Protein AF-A0A972XYU0-F1 (afdb_monomer_lite)

Structure (mmCIF, N/CA/C/O backbone):
data_AF-A0A972XYU0-F1
#
_entry.id   AF-A0A972XYU0-F1
#
loop_
_atom_site.group_PDB
_atom_site.id
_atom_site.type_symbol
_atom_site.label_atom_id
_atom_site.label_alt_id
_atom_site.label_comp_id
_atom_site.label_asym_id
_atom_site.label_entity_id
_atom_site.label_seq_id
_atom_site.pdbx_PDB_ins_code
_atom_site.Cartn_x
_atom_site.Cartn_y
_atom_site.Cartn_z
_atom_site.occupancy
_atom_site.B_iso_or_equiv
_atom_site.auth_seq_id
_atom_site.auth_comp_id
_atom_site.auth_asym_id
_atom_site.auth_atom_id
_atom_site.pdbx_PDB_model_num
ATOM 1 N N . MET A 1 1 ? -10.781 -5.058 25.531 1.00 36.31 1 MET A N 1
ATOM 2 C CA . MET A 1 1 ? -10.559 -3.757 24.867 1.00 36.31 1 MET A CA 1
ATOM 3 C C . MET A 1 1 ? -10.010 -4.076 23.497 1.00 36.31 1 MET A C 1
ATOM 5 O O . MET A 1 1 ? -8.886 -4.550 23.412 1.00 36.31 1 MET A O 1
ATOM 9 N N . TYR A 1 2 ? -10.850 -3.989 22.468 1.00 48.41 2 TYR A N 1
ATOM 10 C CA . TYR A 1 2 ? -10.415 -4.226 21.094 1.00 48.41 2 TYR A CA 1
ATOM 11 C C . TYR A 1 2 ? -9.684 -2.976 20.602 1.00 48.41 2 TYR A C 1
ATOM 13 O O . TYR A 1 2 ? -10.010 -1.867 21.013 1.00 48.41 2 TYR A O 1
ATOM 21 N N . ASN A 1 3 ? -8.625 -3.179 19.826 1.00 52.28 3 ASN A N 1
ATOM 22 C CA . ASN A 1 3 ? -7.717 -2.127 19.389 1.00 52.28 3 ASN A CA 1
ATOM 23 C C . ASN A 1 3 ? -8.455 -1.207 18.391 1.00 52.28 3 ASN A C 1
ATOM 25 O O . ASN A 1 3 ? -8.625 -1.589 17.237 1.00 52.28 3 ASN A O 1
ATOM 29 N N . ASP A 1 4 ? -8.898 -0.030 18.852 1.00 70.75 4 ASP A N 1
ATOM 30 C CA . ASP A 1 4 ? -9.601 1.034 18.095 1.00 70.75 4 ASP A CA 1
ATOM 31 C C . ASP A 1 4 ? -8.709 1.759 17.064 1.00 70.75 4 ASP A C 1
ATOM 33 O O . ASP A 1 4 ? -9.102 2.758 16.459 1.00 70.75 4 ASP A O 1
ATOM 37 N N . LYS A 1 5 ? -7.477 1.288 16.868 1.00 88.81 5 LYS A N 1
ATOM 38 C CA . LYS A 1 5 ? -6.527 1.909 15.952 1.00 88.81 5 LYS A CA 1
ATOM 39 C C . LYS A 1 5 ? -6.959 1.694 14.516 1.00 88.81 5 LYS A C 1
ATOM 41 O O . LYS A 1 5 ? -7.115 0.553 14.077 1.00 88.81 5 LYS A O 1
ATOM 46 N N . LYS A 1 6 ? -7.078 2.793 13.772 1.00 95.62 6 LYS A N 1
ATOM 47 C CA . LYS A 1 6 ? -7.334 2.734 12.335 1.00 95.62 6 LYS A CA 1
ATOM 48 C C . LYS A 1 6 ? -6.150 2.118 11.605 1.00 95.62 6 LYS A C 1
ATOM 50 O O . LYS A 1 6 ? -4.995 2.448 11.893 1.00 95.62 6 LYS A O 1
ATOM 55 N N . LYS A 1 7 ? -6.440 1.259 10.635 1.00 96.88 7 LYS A N 1
ATOM 56 C CA . LYS A 1 7 ? -5.433 0.450 9.937 1.00 96.88 7 LYS A CA 1
ATOM 57 C C . LYS A 1 7 ? -5.461 0.715 8.446 1.00 96.88 7 LYS A C 1
ATOM 59 O O . LYS A 1 7 ? -6.531 0.810 7.844 1.00 96.88 7 LYS A O 1
ATOM 64 N N . ALA A 1 8 ? -4.290 0.745 7.830 1.00 98.12 8 ALA A N 1
ATOM 65 C CA . ALA A 1 8 ? -4.157 0.740 6.383 1.00 98.12 8 ALA A CA 1
ATOM 66 C C . ALA A 1 8 ? -3.404 -0.498 5.909 1.00 98.12 8 ALA A C 1
ATOM 68 O O . ALA A 1 8 ? -2.493 -0.967 6.585 1.00 98.12 8 ALA A O 1
ATOM 69 N N . ILE A 1 9 ? -3.757 -0.996 4.727 1.00 98.12 9 ILE A N 1
ATOM 70 C CA . ILE A 1 9 ? -3.010 -2.047 4.036 1.00 98.12 9 ILE A CA 1
ATOM 71 C C . ILE A 1 9 ? -2.520 -1.561 2.673 1.00 98.12 9 ILE A C 1
ATOM 73 O O . ILE A 1 9 ? -3.268 -0.979 1.887 1.00 98.12 9 ILE A O 1
ATOM 77 N N . ILE A 1 10 ? -1.254 -1.818 2.379 1.00 98.44 10 ILE A N 1
ATOM 78 C CA . ILE A 1 10 ? -0.597 -1.486 1.121 1.00 98.44 10 ILE A CA 1
ATOM 79 C C . ILE A 1 10 ? -0.272 -2.793 0.400 1.00 98.44 10 ILE A C 1
ATOM 81 O O . ILE A 1 10 ? 0.440 -3.648 0.926 1.00 98.44 10 ILE A O 1
ATOM 85 N N . LEU A 1 11 ? -0.806 -2.956 -0.811 1.00 97.56 11 LEU A N 1
ATOM 86 C CA . LEU A 1 11 ? -0.550 -4.111 -1.669 1.00 97.56 11 LEU A CA 1
ATOM 87 C C . LEU A 1 11 ? 0.534 -3.747 -2.682 1.00 97.56 11 LEU A C 1
ATOM 89 O O . LEU A 1 11 ? 0.277 -2.952 -3.600 1.00 97.56 11 LEU A O 1
ATOM 93 N N . THR A 1 12 ? 1.727 -4.323 -2.520 1.00 96.44 12 THR A N 1
ATOM 94 C CA . THR A 1 12 ? 2.867 -4.012 -3.394 1.00 96.44 12 THR A CA 1
ATOM 95 C C . THR A 1 12 ? 2.728 -4.681 -4.758 1.00 96.44 12 THR A C 1
ATOM 97 O O . THR A 1 12 ? 1.885 -5.559 -4.966 1.00 96.44 12 THR A O 1
ATOM 100 N N . GLN A 1 13 ? 3.527 -4.225 -5.717 1.00 95.06 13 GLN A N 1
ATOM 101 C CA . GLN A 1 13 ? 3.607 -4.727 -7.080 1.00 95.06 13 GLN A CA 1
ATOM 102 C C . GLN A 1 13 ? 5.081 -4.890 -7.468 1.00 95.06 13 GLN A C 1
ATOM 104 O O . GLN A 1 13 ? 5.842 -3.939 -7.288 1.00 95.06 13 GLN A O 1
ATOM 109 N N . PRO A 1 14 ? 5.454 -6.028 -8.081 1.00 95.06 14 PRO A N 1
ATOM 110 C CA . PRO A 1 14 ? 6.840 -6.398 -8.363 1.00 95.06 14 PRO A CA 1
ATOM 111 C C . PRO A 1 14 ? 7.353 -5.708 -9.640 1.00 95.06 14 PRO A C 1
ATOM 113 O O . PRO A 1 14 ? 7.767 -6.364 -10.594 1.00 95.06 14 PRO A O 1
ATOM 116 N N . LEU A 1 15 ? 7.231 -4.381 -9.725 1.00 95.06 15 LEU A N 1
ATOM 117 C CA . LEU A 1 15 ? 7.367 -3.657 -10.995 1.00 95.06 15 LEU A CA 1
ATOM 118 C C . LEU A 1 15 ? 8.776 -3.778 -11.586 1.00 95.06 15 LEU A C 1
ATOM 120 O O . LEU A 1 15 ? 8.901 -4.083 -12.772 1.00 95.06 15 LEU A O 1
ATOM 124 N N . ILE A 1 16 ? 9.805 -3.666 -10.743 1.00 92.44 16 ILE A N 1
ATOM 125 C CA . ILE A 1 16 ? 11.216 -3.819 -11.129 1.00 92.44 16 ILE A CA 1
ATOM 126 C C . ILE A 1 16 ? 11.449 -5.200 -11.757 1.00 92.44 16 ILE A C 1
ATOM 128 O O . ILE A 1 16 ? 11.883 -5.308 -12.902 1.00 92.44 16 ILE A O 1
ATOM 132 N N . SER A 1 17 ? 11.066 -6.269 -11.054 1.00 91.19 17 SER A N 1
ATOM 133 C CA . SER A 1 17 ? 11.285 -7.648 -11.510 1.00 91.19 17 SER A CA 1
ATOM 134 C C . SER A 1 17 ? 10.399 -8.049 -12.696 1.00 91.19 17 SER A C 1
ATOM 136 O O . SER A 1 17 ? 10.688 -9.013 -13.404 1.00 91.19 17 SER A O 1
ATOM 138 N N . THR A 1 18 ? 9.336 -7.284 -12.970 1.00 90.56 18 THR A N 1
ATOM 139 C CA . THR A 1 18 ? 8.515 -7.416 -14.187 1.00 90.56 18 THR A CA 1
ATOM 140 C C . THR A 1 18 ? 9.008 -6.597 -15.382 1.00 90.56 18 THR A C 1
ATOM 142 O O . THR A 1 18 ? 8.362 -6.635 -16.429 1.00 90.56 18 THR A O 1
ATOM 145 N N . GLY A 1 19 ? 10.147 -5.907 -15.266 1.00 90.56 19 GLY A N 1
ATOM 146 C CA . GLY A 1 19 ? 10.807 -5.219 -16.378 1.00 90.56 19 GLY A CA 1
ATOM 147 C C . GLY A 1 19 ? 10.352 -3.778 -16.612 1.00 90.56 19 GLY A C 1
ATOM 148 O O . GLY A 1 19 ? 10.619 -3.236 -17.683 1.00 90.56 19 GLY A O 1
ATOM 149 N N . PHE A 1 20 ? 9.667 -3.153 -15.649 1.00 92.88 20 PHE A N 1
ATOM 150 C CA . PHE A 1 20 ? 9.467 -1.704 -15.688 1.00 92.88 20 PHE A CA 1
ATOM 151 C C . PHE A 1 20 ? 10.794 -0.997 -15.403 1.00 92.88 20 PHE A C 1
ATOM 153 O O . PHE A 1 20 ? 11.518 -1.389 -14.489 1.00 92.88 20 PHE A O 1
ATOM 160 N N . ASP A 1 21 ? 11.082 0.063 -16.160 1.00 91.69 21 ASP A N 1
ATOM 161 C CA . ASP A 1 21 ? 12.248 0.927 -15.949 1.00 91.69 21 ASP A CA 1
ATOM 162 C C . ASP A 1 21 ? 11.998 1.869 -14.761 1.00 91.69 21 ASP A C 1
ATOM 164 O O . ASP A 1 21 ? 11.707 3.052 -14.908 1.00 91.69 21 ASP A O 1
ATOM 168 N N . VAL A 1 22 ? 11.996 1.295 -13.558 1.00 94.19 22 VAL A N 1
ATOM 169 C CA . VAL A 1 22 ? 11.724 1.993 -12.301 1.00 94.19 22 VAL A CA 1
ATOM 170 C C . VAL A 1 22 ? 12.757 1.586 -11.257 1.00 94.19 22 VAL A C 1
ATOM 172 O O . VAL A 1 22 ? 13.128 0.419 -11.163 1.00 94.19 22 VAL A O 1
ATOM 175 N N . SER A 1 23 ? 13.231 2.547 -10.463 1.00 95.25 23 SER A N 1
ATOM 176 C CA . SER A 1 23 ? 14.208 2.281 -9.405 1.00 95.25 23 SER A CA 1
ATOM 177 C C . SER A 1 23 ? 13.550 1.868 -8.086 1.00 95.25 23 SER A C 1
ATOM 179 O O . SER A 1 23 ? 12.368 2.138 -7.841 1.00 95.25 23 SER A O 1
ATOM 181 N N . GLU A 1 24 ? 14.335 1.260 -7.197 1.00 96.38 24 GLU A N 1
ATOM 182 C CA . GLU A 1 24 ? 13.900 0.958 -5.832 1.00 96.38 24 GLU A CA 1
ATOM 183 C C . GLU A 1 24 ? 13.489 2.229 -5.079 1.00 96.38 24 GLU A C 1
ATOM 185 O O . GLU A 1 24 ? 12.406 2.261 -4.491 1.00 96.38 24 GLU A O 1
ATOM 190 N N . GLU A 1 25 ? 14.270 3.313 -5.166 1.00 96.81 25 GLU A N 1
ATOM 191 C CA . GLU A 1 25 ? 13.944 4.574 -4.485 1.00 96.81 25 GLU A CA 1
ATOM 192 C C . GLU A 1 25 ? 12.616 5.145 -4.981 1.00 96.81 25 GLU A C 1
ATOM 194 O O . GLU A 1 25 ? 11.826 5.690 -4.204 1.00 96.81 25 GLU A O 1
ATOM 199 N N . ARG A 1 26 ? 12.328 4.993 -6.279 1.00 96.12 26 ARG A N 1
ATOM 200 C CA . ARG A 1 26 ? 11.051 5.412 -6.850 1.00 96.12 26 ARG A CA 1
ATOM 201 C C . ARG A 1 26 ? 9.897 4.576 -6.304 1.00 96.12 26 ARG A C 1
ATOM 203 O O . ARG A 1 26 ? 8.859 5.152 -5.973 1.00 96.12 26 ARG A O 1
ATOM 210 N N . MET A 1 27 ? 10.065 3.262 -6.177 1.00 96.75 27 MET A N 1
ATOM 211 C CA . MET A 1 27 ? 9.046 2.389 -5.587 1.00 96.75 27 MET A CA 1
ATOM 212 C C . MET A 1 27 ? 8.798 2.720 -4.113 1.00 96.75 27 MET A C 1
ATOM 214 O O . MET A 1 27 ? 7.646 2.894 -3.712 1.00 96.75 27 MET A O 1
ATOM 218 N N . VAL A 1 28 ? 9.861 2.897 -3.325 1.00 98.00 28 VAL A N 1
ATOM 219 C CA . VAL A 1 28 ? 9.787 3.332 -1.921 1.00 98.00 28 VAL A CA 1
ATOM 220 C C . VAL A 1 28 ? 9.044 4.665 -1.813 1.00 98.00 28 VAL A C 1
ATOM 222 O O . VAL A 1 28 ? 8.101 4.778 -1.035 1.00 98.00 28 VAL A O 1
ATOM 225 N N . ALA A 1 29 ? 9.369 5.649 -2.654 1.00 98.00 29 ALA A N 1
ATOM 226 C CA . ALA A 1 29 ? 8.689 6.943 -2.656 1.00 98.00 29 ALA A CA 1
ATOM 227 C C . ALA A 1 29 ? 7.192 6.847 -3.009 1.00 98.00 29 ALA A C 1
ATOM 229 O O . ALA A 1 29 ? 6.389 7.639 -2.514 1.00 98.00 29 ALA A O 1
ATOM 230 N N . ILE A 1 30 ? 6.790 5.904 -3.867 1.00 97.38 30 ILE A N 1
ATOM 231 C CA . ILE A 1 30 ? 5.372 5.669 -4.178 1.00 97.38 30 ILE A CA 1
ATOM 232 C C . ILE A 1 30 ? 4.643 5.119 -2.952 1.00 97.38 30 ILE A C 1
ATOM 234 O O . ILE A 1 30 ? 3.586 5.642 -2.598 1.00 97.38 30 ILE A O 1
ATOM 238 N N . TYR A 1 31 ? 5.196 4.103 -2.289 1.00 98.31 31 TYR A N 1
ATOM 239 C CA . TYR A 1 31 ? 4.555 3.523 -1.108 1.00 98.31 31 TYR A CA 1
ATOM 240 C C . TYR A 1 31 ? 4.585 4.466 0.095 1.00 98.31 31 TYR A C 1
ATOM 242 O O . TYR A 1 31 ? 3.590 4.530 0.813 1.00 98.31 31 TYR A O 1
ATOM 250 N N . GLN A 1 32 ? 5.627 5.288 0.250 1.00 98.56 32 GLN A N 1
ATOM 251 C CA . GLN A 1 32 ? 5.660 6.353 1.255 1.00 98.56 32 GLN A CA 1
ATOM 252 C C . GLN A 1 32 ? 4.469 7.308 1.099 1.00 98.56 32 GLN A C 1
ATOM 254 O O . GLN A 1 32 ? 3.810 7.623 2.082 1.00 98.56 32 GLN A O 1
ATOM 259 N N . LYS A 1 33 ? 4.094 7.685 -0.132 1.00 98.44 33 LYS A N 1
ATOM 260 C CA . LYS A 1 33 ? 2.904 8.528 -0.359 1.00 98.44 33 LYS A CA 1
ATOM 261 C C . LYS A 1 33 ? 1.602 7.868 0.093 1.00 98.44 33 LYS A C 1
ATOM 263 O O . LYS A 1 33 ? 0.695 8.567 0.534 1.00 98.44 33 LYS A O 1
ATOM 268 N N . PHE A 1 34 ? 1.481 6.545 -0.027 1.00 98.56 34 PHE A N 1
ATOM 269 C CA . PHE A 1 34 ? 0.323 5.830 0.515 1.00 98.56 34 PHE A CA 1
ATOM 270 C C . PHE A 1 34 ? 0.334 5.804 2.042 1.00 98.56 34 PHE A C 1
ATOM 272 O O . PHE A 1 34 ? -0.725 5.967 2.642 1.00 98.56 34 PHE A O 1
ATOM 279 N N . ILE A 1 35 ? 1.507 5.640 2.662 1.00 98.62 35 ILE A N 1
ATOM 280 C CA . ILE A 1 35 ? 1.667 5.738 4.118 1.00 98.62 35 ILE A CA 1
ATOM 281 C C . ILE A 1 35 ? 1.242 7.124 4.604 1.00 98.62 35 ILE A C 1
ATOM 283 O O . ILE A 1 35 ? 0.453 7.221 5.541 1.00 98.62 35 ILE A O 1
ATOM 287 N N . ASP A 1 36 ? 1.737 8.183 3.968 1.00 98.50 36 ASP A N 1
ATOM 288 C CA . ASP A 1 36 ? 1.446 9.563 4.360 1.00 98.50 36 ASP A CA 1
ATOM 289 C C . ASP A 1 36 ? -0.055 9.850 4.247 1.00 98.50 36 ASP A C 1
ATOM 291 O O . ASP A 1 36 ? -0.674 10.292 5.212 1.00 98.50 36 ASP A O 1
ATOM 295 N N . GLU A 1 37 ? -0.681 9.479 3.125 1.00 98.44 37 GLU A N 1
ATOM 296 C CA . GLU A 1 37 ? -2.129 9.624 2.945 1.00 98.44 37 GLU A CA 1
ATOM 297 C C . GLU A 1 37 ? -2.933 8.800 3.966 1.00 98.44 37 GLU A C 1
ATOM 299 O O . GLU A 1 37 ? -3.982 9.238 4.443 1.00 98.44 37 G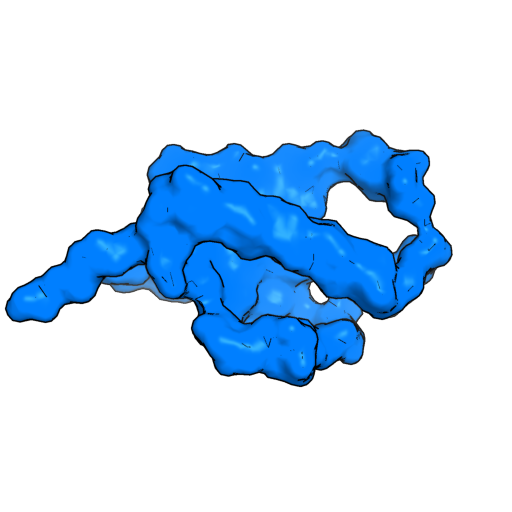LU A O 1
ATOM 304 N N . ALA A 1 38 ? -2.474 7.595 4.311 1.00 98.12 38 ALA A N 1
ATOM 305 C CA . ALA A 1 38 ? -3.114 6.773 5.333 1.00 98.12 38 ALA A CA 1
ATOM 306 C C . ALA A 1 38 ? -3.054 7.451 6.709 1.00 98.12 38 ALA A C 1
ATOM 3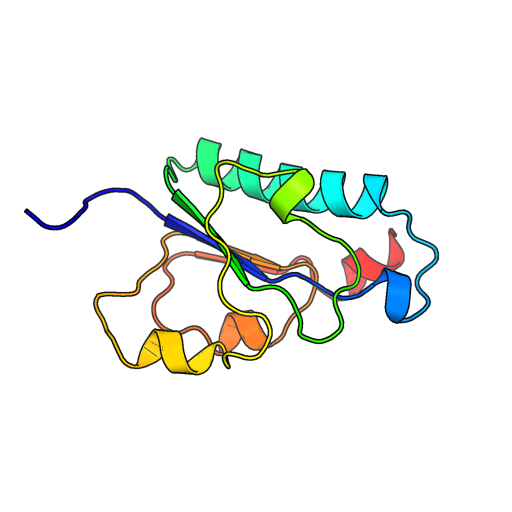08 O O . ALA A 1 38 ? -4.069 7.509 7.412 1.00 98.12 38 ALA A O 1
ATOM 309 N N . LYS A 1 39 ? -1.888 8.000 7.069 1.00 97.44 39 LYS A N 1
ATOM 310 C CA . LYS A 1 39 ? -1.661 8.733 8.321 1.00 97.44 39 LYS A CA 1
ATOM 311 C C . LYS A 1 39 ? -2.485 10.017 8.386 1.00 97.44 39 LYS A C 1
ATOM 313 O O . LYS A 1 39 ? -3.106 10.277 9.412 1.00 97.44 39 LYS A O 1
ATOM 318 N N . GLU A 1 40 ? -2.587 10.768 7.291 1.00 97.75 40 GLU A N 1
ATOM 319 C CA . GLU A 1 40 ? -3.464 11.947 7.186 1.00 97.75 40 GLU A CA 1
ATOM 320 C C . GLU A 1 40 ? -4.941 11.598 7.429 1.00 97.75 40 GLU A C 1
ATOM 322 O O . GLU A 1 40 ? -5.686 12.381 8.016 1.00 97.75 40 GLU A O 1
ATOM 327 N N . LYS A 1 41 ? -5.369 10.391 7.040 1.00 96.25 41 LYS A N 1
ATOM 328 C CA . LYS A 1 41 ? -6.718 9.858 7.316 1.00 96.25 41 LYS A CA 1
ATOM 329 C C . LYS A 1 41 ? -6.866 9.242 8.716 1.00 96.25 41 LYS A C 1
ATOM 331 O O . LYS A 1 41 ? -7.933 8.714 9.058 1.00 96.25 41 LYS A O 1
ATOM 336 N N . GLY A 1 42 ? -5.821 9.335 9.533 1.00 96.94 42 GLY A N 1
ATOM 337 C CA . GLY A 1 42 ? -5.779 8.891 10.920 1.00 96.94 42 GLY A CA 1
ATOM 338 C C . GLY A 1 42 ? -5.445 7.414 11.106 1.00 96.94 42 GLY A C 1
ATOM 339 O O . GLY A 1 42 ? -5.738 6.893 12.174 1.00 96.94 42 GLY A O 1
ATOM 340 N N . CYS A 1 43 ? -4.891 6.724 10.101 1.00 97.12 43 CYS A N 1
ATOM 341 C CA . CYS A 1 43 ? -4.407 5.353 10.283 1.00 97.12 43 CYS A CA 1
ATOM 342 C C . CYS A 1 43 ? -3.126 5.352 11.121 1.00 97.12 43 CYS A C 1
ATOM 344 O O . CYS A 1 43 ? -2.151 6.018 10.772 1.00 97.12 43 CYS A O 1
ATOM 346 N N . GLU A 1 44 ? -3.127 4.579 12.202 1.00 96.44 44 GLU A N 1
ATOM 347 C CA . GLU A 1 44 ? -1.987 4.426 13.111 1.00 96.44 44 GLU A CA 1
ATOM 348 C C . GLU A 1 44 ? -1.154 3.187 12.785 1.00 96.44 44 GLU A C 1
ATOM 350 O O . GLU A 1 44 ? 0.051 3.174 13.020 1.00 96.44 44 GLU A O 1
ATOM 355 N N . GLU A 1 45 ? -1.784 2.146 12.237 1.00 97.31 45 GLU A N 1
ATOM 356 C CA . GLU A 1 45 ? -1.109 0.903 11.874 1.00 97.31 45 GLU A CA 1
ATOM 357 C C . GLU A 1 45 ? -1.068 0.744 10.355 1.00 97.31 45 GLU A C 1
ATOM 359 O O . GLU A 1 45 ? -2.101 0.768 9.679 1.00 97.31 45 GLU A O 1
ATOM 364 N N . ILE A 1 46 ? 0.134 0.550 9.819 1.00 98.38 46 ILE A N 1
ATOM 365 C CA . ILE A 1 46 ? 0.364 0.324 8.394 1.00 98.38 46 ILE A CA 1
ATOM 366 C C . ILE A 1 46 ? 0.774 -1.127 8.196 1.00 98.38 46 ILE A C 1
ATOM 368 O O . ILE A 1 46 ? 1.740 -1.589 8.796 1.00 98.38 46 ILE A O 1
ATOM 372 N N . TYR A 1 47 ? 0.053 -1.829 7.333 1.00 98.06 47 TYR A N 1
ATOM 373 C CA . TYR A 1 47 ? 0.336 -3.202 6.952 1.00 98.06 47 TYR A CA 1
ATOM 374 C C . TYR A 1 47 ? 0.793 -3.246 5.499 1.00 98.06 47 TYR A C 1
ATOM 376 O O . TYR A 1 47 ? 0.161 -2.671 4.616 1.00 98.06 47 TYR A O 1
ATOM 384 N N . PHE A 1 48 ? 1.849 -3.991 5.225 1.00 98.25 48 PHE A N 1
ATOM 385 C CA . PHE A 1 48 ? 2.280 -4.329 3.881 1.00 98.25 48 PHE A CA 1
ATOM 386 C C . PHE A 1 48 ? 1.879 -5.760 3.571 1.00 98.25 48 PHE A C 1
ATOM 388 O O . PHE A 1 48 ? 2.223 -6.693 4.296 1.00 98.25 48 PHE A O 1
ATOM 395 N N . LYS A 1 49 ? 1.172 -5.945 2.459 1.00 97.00 49 LYS A N 1
ATOM 396 C CA . LYS A 1 49 ? 1.039 -7.246 1.815 1.00 97.00 49 LYS A CA 1
ATOM 397 C C . LYS A 1 49 ? 1.865 -7.223 0.548 1.00 97.00 49 LYS A C 1
ATOM 399 O O . LYS A 1 49 ? 1.421 -6.776 -0.511 1.00 97.00 49 LYS A O 1
ATOM 404 N N . GLU A 1 50 ? 3.075 -7.732 0.680 1.00 95.38 50 GLU A N 1
ATOM 405 C CA . GLU A 1 50 ? 3.999 -7.808 -0.433 1.00 95.38 50 GLU A CA 1
ATOM 406 C C . GLU A 1 50 ? 3.543 -8.851 -1.456 1.00 95.38 50 GLU A C 1
ATOM 408 O O . GLU A 1 50 ? 2.973 -9.904 -1.115 1.00 95.38 50 GLU A O 1
ATOM 413 N N . HIS A 1 51 ? 3.790 -8.543 -2.727 1.00 94.38 51 HIS A N 1
ATOM 414 C CA . HIS A 1 51 ? 3.585 -9.477 -3.821 1.00 94.38 51 HIS A CA 1
ATOM 415 C C . HIS A 1 51 ? 4.609 -10.634 -3.735 1.00 94.38 51 HIS A C 1
ATOM 417 O O . HIS A 1 51 ? 5.769 -10.393 -3.410 1.00 94.38 51 HIS A O 1
ATOM 423 N N . PRO A 1 52 ? 4.254 -11.892 -4.073 1.00 92.31 52 PRO A N 1
ATOM 424 C CA . PRO A 1 52 ? 5.175 -13.036 -3.970 1.00 92.31 52 PRO A CA 1
ATOM 425 C C . PRO A 1 52 ? 6.492 -12.909 -4.751 1.00 92.31 52 PRO A C 1
ATOM 427 O O . PRO A 1 52 ? 7.477 -13.542 -4.397 1.00 92.31 52 PRO A O 1
ATOM 430 N N . ARG A 1 53 ? 6.482 -12.112 -5.825 1.00 92.94 53 ARG A N 1
ATOM 431 C CA . ARG A 1 53 ? 7.636 -11.815 -6.700 1.00 92.94 53 ARG A CA 1
ATOM 432 C C . ARG A 1 53 ? 8.288 -10.454 -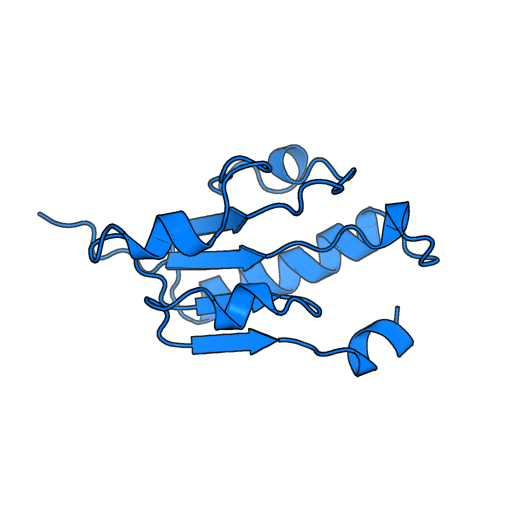6.414 1.00 92.94 53 ARG A C 1
ATOM 434 O O . ARG A 1 53 ? 8.934 -9.899 -7.295 1.00 92.94 53 ARG A O 1
ATOM 441 N N . GLU A 1 54 ? 7.981 -9.860 -5.262 1.00 93.69 54 GLU A N 1
ATOM 442 C CA . GLU A 1 54 ? 8.568 -8.589 -4.847 1.00 93.69 54 GLU A CA 1
ATOM 443 C C . GLU A 1 54 ? 10.018 -8.792 -4.410 1.00 93.69 54 GLU A C 1
ATOM 445 O O . GLU A 1 54 ? 10.271 -9.577 -3.489 1.00 93.69 54 GLU A O 1
ATOM 450 N N . ASP A 1 55 ? 10.925 -8.047 -5.040 1.00 90.12 55 ASP A N 1
ATOM 451 C CA . ASP A 1 55 ? 12.367 -8.120 -4.780 1.00 90.12 55 ASP A CA 1
ATOM 452 C C . ASP A 1 55 ? 12.842 -6.997 -3.849 1.00 90.12 55 ASP A C 1
ATOM 454 O O . ASP A 1 55 ? 13.877 -7.135 -3.202 1.00 90.12 55 ASP A O 1
ATOM 458 N N . VAL A 1 56 ? 12.076 -5.906 -3.734 1.00 95.00 56 VAL A N 1
ATOM 459 C CA . VAL A 1 56 ? 12.391 -4.815 -2.807 1.00 95.00 56 VAL A CA 1
ATOM 460 C C . VAL A 1 56 ? 12.085 -5.243 -1.372 1.00 95.00 56 VAL A C 1
ATOM 462 O O . VAL A 1 56 ? 10.999 -5.740 -1.073 1.00 95.00 56 VAL A O 1
ATOM 465 N N . GLU A 1 57 ? 13.035 -5.020 -0.467 1.00 94.94 57 GLU A N 1
ATOM 466 C CA . GLU A 1 57 ? 12.895 -5.319 0.960 1.00 94.94 57 GLU A CA 1
ATOM 467 C C . GLU A 1 57 ? 12.292 -4.122 1.715 1.00 94.94 57 GLU A C 1
ATOM 469 O O . GLU A 1 57 ? 12.996 -3.366 2.390 1.00 94.94 57 GLU A O 1
ATOM 474 N N . TYR A 1 58 ? 10.974 -3.928 1.612 1.00 97.31 58 TYR A N 1
ATOM 475 C CA . TYR A 1 58 ? 10.295 -2.772 2.218 1.00 97.31 58 TYR A CA 1
ATOM 476 C C . TYR A 1 58 ? 10.390 -2.721 3.749 1.00 97.31 58 TYR A C 1
ATOM 478 O O . TYR A 1 58 ? 10.312 -1.632 4.315 1.00 97.31 58 TYR A O 1
ATOM 486 N N . GLU A 1 59 ? 10.635 -3.851 4.416 1.00 96.75 59 GLU A N 1
ATOM 487 C CA . GLU A 1 59 ? 10.910 -3.925 5.860 1.00 96.75 59 GLU A CA 1
ATOM 488 C C . GLU A 1 59 ? 12.085 -3.031 6.286 1.00 96.75 59 GLU A C 1
ATOM 490 O O . GLU A 1 59 ? 12.040 -2.411 7.348 1.00 96.75 59 GLU A O 1
ATOM 495 N N . LYS A 1 60 ? 13.114 -2.900 5.436 1.00 97.50 60 LYS A N 1
ATOM 496 C CA . LYS A 1 60 ? 14.281 -2.038 5.698 1.00 97.50 60 LYS A CA 1
ATOM 497 C C . LYS A 1 60 ? 13.949 -0.549 5.598 1.00 97.50 60 LYS A C 1
ATOM 499 O O . LYS A 1 60 ? 14.587 0.264 6.262 1.00 97.50 60 LYS A O 1
ATOM 504 N N . HIS A 1 61 ? 12.970 -0.198 4.766 1.00 98.06 61 HIS A N 1
ATOM 505 C CA . HIS A 1 61 ? 12.570 1.186 4.496 1.00 98.06 61 HIS A CA 1
ATOM 506 C C . HIS A 1 61 ? 11.458 1.668 5.432 1.00 98.06 61 HIS A C 1
ATOM 508 O O . HIS A 1 61 ? 11.399 2.853 5.754 1.00 98.06 61 HIS A O 1
ATOM 514 N N . PHE A 1 62 ? 10.594 0.759 5.893 1.00 98.00 62 PHE A N 1
ATOM 515 C CA . PHE A 1 62 ? 9.429 1.067 6.725 1.00 98.00 62 PHE A CA 1
ATOM 516 C C . 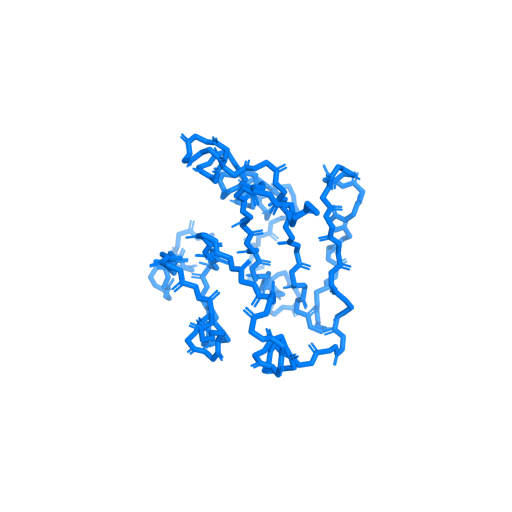PHE A 1 62 ? 9.386 0.197 7.999 1.00 98.00 62 PHE A C 1
ATOM 518 O O . PHE A 1 62 ? 8.431 -0.562 8.183 1.00 98.00 62 PHE A O 1
ATOM 525 N N . PRO A 1 63 ? 10.378 0.312 8.905 1.00 97.31 63 PRO A N 1
ATOM 526 C CA . PRO A 1 63 ? 10.531 -0.586 10.058 1.00 97.31 63 PRO A CA 1
ATOM 527 C C . PRO A 1 63 ? 9.376 -0.527 11.072 1.00 97.31 63 PRO A C 1
ATOM 529 O O . PRO A 1 63 ? 9.170 -1.479 11.817 1.00 97.31 63 PRO A O 1
ATOM 532 N N . ASP A 1 64 ? 8.599 0.561 11.084 1.00 96.62 64 ASP A N 1
ATOM 533 C CA . ASP A 1 64 ? 7.432 0.728 11.964 1.00 96.62 64 ASP A CA 1
ATOM 534 C C . ASP A 1 64 ? 6.140 0.109 11.393 1.00 96.62 64 ASP A C 1
ATOM 536 O O . ASP A 1 64 ? 5.065 0.245 11.981 1.00 96.62 64 ASP A O 1
ATOM 540 N N . SER A 1 65 ? 6.211 -0.525 10.218 1.00 98.06 65 SER A N 1
ATOM 541 C CA . SER A 1 65 ? 5.064 -1.168 9.570 1.00 98.06 65 SER A CA 1
ATOM 542 C C . SER A 1 65 ? 5.007 -2.665 9.870 1.00 98.06 65 SER A C 1
ATOM 544 O O . SER A 1 65 ? 6.008 -3.311 10.166 1.00 98.06 65 SER A O 1
ATOM 546 N N . PHE A 1 66 ? 3.817 -3.242 9.747 1.00 97.69 66 PHE A N 1
ATOM 547 C CA . PHE A 1 66 ? 3.589 -4.677 9.870 1.00 97.69 66 PHE A CA 1
ATOM 548 C C . PHE A 1 66 ? 3.678 -5.347 8.502 1.00 97.69 66 PHE A C 1
ATOM 550 O O . PHE A 1 66 ? 3.074 -4.875 7.541 1.00 97.69 66 PHE A O 1
ATOM 557 N N . PHE A 1 67 ? 4.361 -6.483 8.409 1.00 97.31 67 PHE A N 1
ATOM 558 C CA . PHE A 1 67 ? 4.549 -7.191 7.145 1.00 97.31 67 PHE A CA 1
ATOM 559 C C . PHE A 1 67 ? 3.813 -8.523 7.153 1.00 97.31 67 PHE A C 1
ATOM 561 O O . PHE A 1 67 ? 4.030 -9.398 7.990 1.00 97.31 67 PHE A O 1
ATOM 568 N N . ILE A 1 68 ? 2.882 -8.654 6.214 1.00 95.44 68 ILE A N 1
ATOM 569 C CA . ILE A 1 68 ? 2.072 -9.847 6.029 1.00 95.44 68 ILE A CA 1
ATOM 570 C C . ILE A 1 68 ? 2.839 -10.810 5.111 1.00 95.44 68 ILE A C 1
ATOM 572 O O . ILE A 1 68 ? 3.209 -10.402 4.005 1.00 95.44 68 ILE A O 1
ATOM 576 N N . PRO A 1 69 ? 3.012 -12.097 5.487 1.00 93.88 69 PRO A N 1
ATOM 577 C CA . PRO A 1 69 ? 3.810 -13.051 4.719 1.00 93.88 69 PRO A CA 1
ATOM 578 C C . PRO A 1 69 ? 3.506 -13.040 3.215 1.00 93.88 69 PRO A C 1
ATOM 580 O O . PRO A 1 69 ? 2.348 -13.150 2.795 1.00 93.88 69 PRO A O 1
ATOM 583 N N . LYS A 1 70 ? 4.554 -12.942 2.383 1.00 92.06 70 LYS A N 1
ATOM 584 C CA . LYS A 1 70 ? 4.466 -12.859 0.909 1.00 92.06 70 LYS A CA 1
ATOM 585 C C . LYS A 1 70 ? 3.565 -13.939 0.300 1.00 92.06 70 LYS A C 1
ATOM 587 O O . LYS A 1 70 ? 2.715 -13.628 -0.532 1.00 92.06 70 LYS A O 1
ATOM 592 N N . LEU A 1 71 ? 3.686 -15.180 0.770 1.00 92.88 71 LEU A N 1
ATOM 593 C CA . LEU A 1 71 ? 2.964 -16.337 0.227 1.00 92.88 71 LEU A CA 1
ATOM 594 C C . LEU A 1 71 ? 1.534 -16.511 0.755 1.00 92.88 71 LEU A C 1
ATOM 596 O O . LEU A 1 71 ? 0.807 -17.351 0.232 1.00 92.88 71 LEU A O 1
ATOM 600 N N . MET A 1 72 ? 1.110 -15.745 1.765 1.00 93.50 72 MET A N 1
ATOM 601 C CA . MET A 1 72 ? -0.266 -15.838 2.248 1.00 93.50 72 MET A CA 1
ATOM 602 C C . MET A 1 72 ? -1.221 -15.200 1.225 1.00 93.50 72 MET A C 1
ATOM 604 O O . MET A 1 72 ? -1.031 -14.032 0.883 1.00 93.50 72 MET A O 1
ATOM 608 N N . PRO A 1 73 ? -2.256 -15.904 0.736 1.00 91.69 73 PRO A N 1
ATOM 609 C CA . PRO A 1 73 ? -3.284 -15.291 -0.101 1.00 91.69 73 PRO A CA 1
ATOM 610 C C . PRO A 1 73 ? -4.030 -14.197 0.668 1.00 91.69 73 PRO A C 1
ATOM 612 O O . PRO A 1 73 ? -4.297 -14.343 1.862 1.00 91.69 73 PRO A O 1
ATOM 615 N N . ILE A 1 74 ? -4.391 -13.104 -0.005 1.00 91.56 74 ILE A N 1
ATOM 616 C CA . ILE A 1 74 ? -5.074 -11.979 0.652 1.00 91.56 74 ILE A CA 1
ATOM 617 C C . ILE A 1 74 ? -6.463 -12.380 1.167 1.00 91.56 74 ILE A C 1
ATOM 619 O O . ILE A 1 74 ? -6.946 -11.838 2.156 1.00 91.56 74 ILE A O 1
ATOM 623 N N . GLU A 1 75 ? -7.081 -13.375 0.534 1.00 92.19 75 GLU A N 1
ATOM 624 C CA . GLU A 1 75 ? -8.402 -13.900 0.857 1.00 92.19 75 GLU A CA 1
ATOM 625 C C . GLU A 1 75 ? -8.462 -14.505 2.261 1.00 92.19 75 GLU A C 1
ATOM 627 O O . GLU A 1 75 ? -9.530 -14.504 2.870 1.00 92.19 75 GLU A O 1
ATOM 632 N N . ILE A 1 76 ? -7.327 -14.970 2.797 1.00 93.38 76 ILE A N 1
ATOM 633 C CA . ILE A 1 76 ? -7.232 -15.492 4.167 1.00 93.38 76 ILE A CA 1
ATOM 634 C C . ILE A 1 76 ? -7.579 -14.407 5.192 1.00 93.38 76 ILE A C 1
ATOM 636 O O . ILE A 1 76 ? -8.216 -14.708 6.198 1.00 93.38 76 ILE A O 1
ATOM 640 N N . LEU A 1 77 ? -7.261 -13.138 4.909 1.00 92.19 77 LEU A N 1
ATOM 641 C CA . LEU A 1 77 ? -7.612 -12.011 5.781 1.00 92.19 77 LEU A CA 1
ATOM 642 C C . LEU A 1 77 ? -9.131 -11.810 5.898 1.00 92.19 77 LEU A C 1
ATOM 644 O O . LEU A 1 77 ? -9.591 -11.195 6.849 1.00 92.19 77 LEU A O 1
ATOM 648 N N . ASN A 1 78 ? -9.922 -12.348 4.964 1.00 92.12 78 ASN A N 1
ATOM 649 C CA . ASN A 1 78 ? -11.381 -12.274 5.026 1.00 92.12 78 ASN A CA 1
ATOM 650 C C . ASN A 1 78 ? -12.009 -13.337 5.940 1.00 92.12 78 ASN A C 1
ATOM 652 O O . ASN A 1 78 ? -13.213 -13.268 6.181 1.00 92.12 78 ASN A O 1
ATOM 656 N N . LEU A 1 79 ? -11.249 -14.348 6.381 1.00 92.25 79 LEU A N 1
ATOM 657 C CA . LEU A 1 79 ? -11.777 -15.438 7.212 1.00 92.25 79 LEU A CA 1
ATOM 658 C C . LEU A 1 79 ? -12.063 -14.991 8.649 1.00 92.25 79 LEU A C 1
ATOM 660 O O . LEU A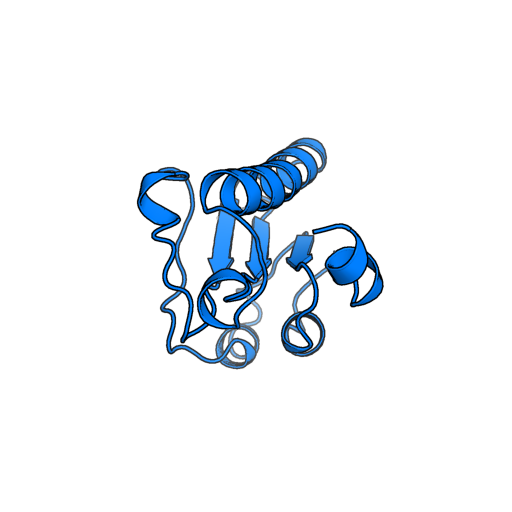 1 79 ? -12.911 -15.585 9.309 1.00 92.25 79 LEU A O 1
ATOM 664 N N . ASP A 1 80 ? -11.381 -13.945 9.114 1.00 88.62 80 ASP A N 1
ATOM 665 C CA . ASP A 1 80 ? -11.612 -13.328 10.414 1.00 88.62 80 ASP A CA 1
ATOM 666 C C . ASP A 1 80 ? -12.198 -11.926 10.215 1.00 88.62 80 ASP A C 1
ATOM 668 O O . ASP A 1 80 ? -11.536 -11.019 9.711 1.00 88.62 80 ASP A O 1
ATOM 672 N N . SER A 1 81 ? -13.451 -11.727 10.628 1.00 83.12 81 SER A N 1
ATOM 673 C CA . SER A 1 81 ? -14.119 -10.422 10.560 1.00 83.12 81 SER A CA 1
ATOM 674 C C . SER A 1 81 ? -13.459 -9.357 11.440 1.00 83.12 81 SER A C 1
ATOM 676 O O . SER A 1 81 ? -13.720 -8.172 11.252 1.00 83.12 81 SER A O 1
ATOM 678 N N . ASN A 1 82 ? -12.611 -9.757 12.391 1.00 84.88 82 ASN A N 1
ATOM 679 C CA . ASN A 1 82 ? -11.828 -8.832 13.210 1.00 84.88 82 ASN A CA 1
ATOM 680 C C . ASN A 1 82 ? -10.595 -8.290 12.468 1.00 84.88 82 ASN A C 1
ATOM 682 O O . ASN A 1 82 ? -9.987 -7.311 12.908 1.00 84.88 82 ASN A O 1
ATOM 686 N N . VAL A 1 83 ? -10.224 -8.896 11.336 1.00 90.06 83 VAL A N 1
ATOM 687 C CA . VAL A 1 83 ? -9.196 -8.378 10.433 1.00 90.06 83 VAL A CA 1
ATOM 688 C C . VAL A 1 83 ? -9.877 -7.454 9.425 1.00 90.06 83 VAL A C 1
ATOM 690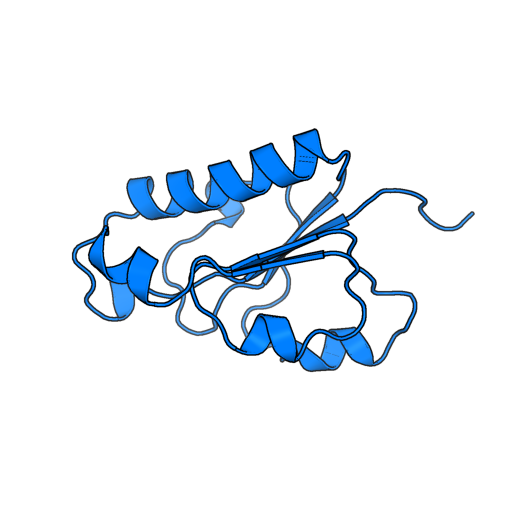 O O . VAL A 1 83 ? -10.420 -7.884 8.406 1.00 90.06 83 VAL A O 1
ATOM 693 N N . ALA A 1 84 ? -9.861 -6.162 9.746 1.00 92.69 84 ALA A N 1
ATOM 694 C CA . ALA A 1 84 ? -10.435 -5.095 8.936 1.00 92.69 84 ALA A CA 1
ATOM 695 C C . ALA A 1 84 ? -9.445 -3.937 8.761 1.00 92.69 84 ALA A C 1
ATOM 697 O O . ALA A 1 84 ? -8.606 -3.687 9.631 1.00 92.69 84 ALA A O 1
ATOM 698 N N . PHE A 1 85 ? -9.569 -3.229 7.639 1.00 95.88 85 PHE A N 1
ATOM 699 C CA . PHE A 1 85 ? -8.748 -2.067 7.306 1.00 95.88 85 PHE A CA 1
ATOM 700 C C . PHE A 1 85 ? -9.620 -0.862 6.950 1.00 95.88 85 PHE A C 1
ATOM 702 O O . PHE A 1 85 ? -10.604 -0.961 6.218 1.00 95.88 85 PHE A O 1
ATOM 709 N N . ASP A 1 86 ? -9.236 0.318 7.412 1.00 97.12 86 ASP A N 1
ATOM 710 C CA . ASP A 1 86 ? -9.897 1.568 7.052 1.00 97.12 86 ASP A CA 1
ATOM 711 C C . ASP A 1 86 ? -9.537 1.998 5.636 1.00 97.12 86 ASP A C 1
ATOM 713 O O . ASP A 1 86 ? -10.370 2.555 4.919 1.00 97.12 86 ASP A O 1
ATOM 717 N N . GLN A 1 87 ? -8.296 1.741 5.230 1.00 97.94 87 GLN A N 1
ATOM 718 C CA . GLN A 1 87 ? -7.766 2.125 3.930 1.00 97.94 87 GLN A CA 1
ATOM 719 C C . GLN A 1 87 ? -7.014 0.956 3.290 1.00 97.94 87 GLN A C 1
ATOM 721 O O . GLN A 1 87 ? -6.212 0.291 3.940 1.00 97.94 87 GLN A O 1
ATOM 726 N N . ALA A 1 88 ? -7.215 0.736 1.995 1.00 98.12 88 ALA A N 1
ATOM 727 C CA . ALA A 1 88 ? -6.374 -0.138 1.190 1.00 98.12 88 ALA A CA 1
ATOM 728 C C . ALA A 1 88 ? -5.800 0.626 -0.000 1.00 98.12 88 ALA A C 1
ATOM 730 O O . ALA A 1 88 ? -6.524 1.352 -0.686 1.00 98.12 88 ALA A O 1
ATOM 731 N N . TYR A 1 89 ? -4.515 0.424 -0.269 1.00 98.50 89 TYR A N 1
ATOM 732 C CA . TYR A 1 89 ? -3.785 1.092 -1.338 1.00 98.50 89 TYR A CA 1
ATOM 733 C C . TYR A 1 89 ? -3.098 0.078 -2.243 1.00 98.50 89 TYR A C 1
ATOM 735 O O . TYR A 1 89 ? -2.532 -0.912 -1.782 1.00 98.50 89 TYR A O 1
ATOM 743 N N . THR A 1 90 ? -3.102 0.337 -3.544 1.00 97.62 90 THR A N 1
ATOM 744 C CA . THR A 1 90 ? -2.282 -0.402 -4.504 1.00 97.62 90 THR A CA 1
ATOM 745 C C . THR A 1 90 ? -1.970 0.458 -5.722 1.00 97.62 90 THR A C 1
ATOM 747 O O . THR A 1 90 ? -2.729 1.365 -6.076 1.00 97.62 90 THR A O 1
ATOM 750 N N . ILE A 1 91 ? -0.866 0.146 -6.402 1.00 96.31 91 ILE A N 1
ATOM 751 C CA . ILE A 1 91 ? -0.591 0.717 -7.721 1.00 96.31 91 ILE A CA 1
ATOM 752 C C . ILE A 1 91 ? -1.616 0.184 -8.728 1.00 96.31 91 ILE A C 1
ATOM 754 O O . ILE A 1 91 ? -2.312 0.972 -9.358 1.00 96.31 91 ILE A O 1
ATOM 758 N N . CYS A 1 92 ? -1.729 -1.141 -8.871 1.00 92.94 92 CYS A N 1
ATOM 759 C CA . CYS A 1 92 ? -2.596 -1.758 -9.879 1.00 92.94 92 CYS A CA 1
ATOM 760 C C . CYS A 1 92 ? -2.865 -3.258 -9.631 1.00 92.94 92 CYS A C 1
ATOM 762 O O . CYS A 1 92 ? -2.691 -4.076 -10.533 1.00 92.94 92 CYS A O 1
ATOM 764 N N . SER A 1 93 ? -3.288 -3.646 -8.425 1.00 89.19 93 SER A N 1
ATOM 765 C CA . SER A 1 93 ? -3.611 -5.047 -8.106 1.00 89.19 93 SER A CA 1
ATOM 766 C C . SER A 1 93 ? -5.111 -5.326 -8.100 1.00 89.19 93 SER A C 1
ATOM 768 O O . SER A 1 93 ? -5.857 -4.579 -7.476 1.00 89.19 93 SER A O 1
ATOM 770 N N . GLY A 1 94 ? -5.544 -6.444 -8.697 1.00 88.06 94 GLY A N 1
ATOM 771 C CA . GLY A 1 94 ? -6.903 -6.975 -8.498 1.00 88.06 94 GLY A CA 1
ATOM 772 C C . GLY A 1 94 ? -7.127 -7.551 -7.092 1.00 88.06 94 GLY A C 1
ATOM 773 O O . GLY A 1 94 ? -8.259 -7.653 -6.635 1.00 88.06 94 GLY A O 1
ATOM 774 N N . SER A 1 95 ? -6.057 -7.859 -6.348 1.00 89.00 95 SER A N 1
ATOM 775 C CA . SER A 1 95 ? -6.156 -8.337 -4.961 1.00 89.00 95 SER A CA 1
ATOM 776 C C . SER A 1 95 ? -6.854 -7.337 -4.034 1.00 89.00 95 SER A C 1
ATOM 778 O O . SER A 1 95 ? -7.431 -7.751 -3.033 1.00 89.00 95 SER A O 1
ATOM 780 N N . ILE A 1 96 ? -6.845 -6.038 -4.364 1.00 92.81 96 ILE A N 1
ATOM 781 C CA . ILE A 1 96 ? -7.553 -5.015 -3.576 1.00 92.81 96 ILE A CA 1
ATOM 782 C C . ILE A 1 96 ? -9.074 -5.230 -3.572 1.00 92.81 96 ILE A C 1
ATOM 784 O O . ILE A 1 96 ? -9.738 -4.898 -2.589 1.00 92.81 96 ILE A O 1
ATOM 788 N N . ASP A 1 97 ? -9.610 -5.827 -4.637 1.00 91.94 97 ASP A N 1
ATOM 789 C CA . ASP A 1 97 ? -11.033 -6.139 -4.775 1.00 91.94 97 ASP A CA 1
ATOM 790 C C . ASP A 1 97 ? -11.394 -7.439 -4.041 1.00 91.94 97 ASP A C 1
ATOM 792 O O . ASP A 1 97 ? -12.518 -7.599 -3.565 1.00 91.94 97 ASP A O 1
ATOM 796 N N . ASN A 1 98 ? -10.424 -8.344 -3.870 1.00 91.62 98 ASN A N 1
ATOM 797 C CA . ASN A 1 98 ? -10.604 -9.589 -3.121 1.00 91.62 98 ASN A CA 1
ATOM 798 C C . ASN A 1 98 ? -10.607 -9.379 -1.602 1.00 91.62 98 ASN A C 1
ATOM 800 O O . ASN A 1 98 ? -11.089 -10.243 -0.869 1.00 91.62 98 ASN A O 1
ATOM 804 N N . LEU A 1 99 ? -10.086 -8.255 -1.105 1.00 92.19 99 LEU A N 1
ATOM 805 C CA . LEU A 1 99 ? -10.120 -7.917 0.314 1.00 92.19 99 LEU A CA 1
ATOM 806 C C . LEU A 1 99 ? -11.488 -7.315 0.660 1.00 92.19 99 LEU A C 1
ATOM 808 O O . LEU A 1 99 ? -11.821 -6.225 0.202 1.00 92.19 99 LEU A O 1
ATOM 812 N N . LYS A 1 100 ? -12.300 -8.021 1.450 1.00 91.56 100 LYS A N 1
ATOM 813 C CA . LYS A 1 100 ? -13.707 -7.674 1.721 1.00 91.56 100 LYS A CA 1
ATOM 814 C C . LYS A 1 100 ? -13.856 -6.658 2.850 1.00 91.56 100 LYS A C 1
ATOM 816 O O . LYS A 1 100 ? -14.644 -5.723 2.726 1.00 91.56 100 LYS A O 1
ATOM 821 N N . ASN A 1 101 ? -13.062 -6.802 3.908 1.00 90.88 101 ASN A N 1
ATOM 822 C CA . ASN A 1 101 ? -13.167 -6.005 5.131 1.00 90.88 101 ASN A CA 1
ATOM 823 C C . ASN A 1 101 ? -12.389 -4.680 5.010 1.00 90.88 101 ASN A C 1
ATOM 825 O O . ASN A 1 101 ? -11.424 -4.451 5.738 1.00 90.88 101 ASN A O 1
ATOM 829 N N . VAL A 1 102 ? -12.775 -3.828 4.048 1.00 94.06 102 VAL A N 1
ATOM 830 C CA . VAL A 1 102 ? -12.135 -2.518 3.815 1.00 94.06 102 VAL A CA 1
ATOM 831 C C . VAL A 1 102 ? -13.149 -1.414 3.559 1.00 94.06 102 VAL A C 1
ATOM 833 O O . VAL A 1 102 ? -13.988 -1.546 2.662 1.00 94.06 102 VAL A O 1
ATOM 836 N N . ASN A 1 103 ? -12.988 -0.292 4.264 1.00 94.00 103 ASN A N 1
ATOM 837 C CA . ASN A 1 103 ? -13.857 0.881 4.136 1.00 94.00 103 ASN A CA 1
ATOM 838 C C . ASN A 1 103 ? -13.552 1.715 2.880 1.00 94.00 103 ASN A C 1
ATOM 840 O O . ASN A 1 103 ? -14.466 2.085 2.145 1.00 94.00 103 ASN A O 1
ATOM 844 N N . PHE A 1 104 ? -12.277 1.991 2.594 1.00 96.50 104 PHE A N 1
ATOM 845 C CA . PHE A 1 104 ? -11.855 2.777 1.431 1.00 96.50 104 PHE A CA 1
ATOM 846 C C . PHE A 1 104 ? -10.752 2.081 0.632 1.00 96.50 104 PHE A C 1
ATOM 848 O O . PHE A 1 104 ? -9.801 1.550 1.200 1.00 96.50 104 PHE A O 1
ATOM 855 N N . ARG A 1 105 ? -10.842 2.134 -0.700 1.00 97.25 105 ARG A N 1
ATOM 856 C CA . ARG A 1 105 ? -9.846 1.565 -1.617 1.00 97.25 105 ARG A CA 1
ATOM 857 C C . ARG A 1 105 ? -9.298 2.647 -2.535 1.00 97.25 105 ARG A C 1
ATOM 859 O O . ARG A 1 105 ? -10.064 3.374 -3.164 1.00 97.25 105 ARG A O 1
ATOM 866 N N . LYS A 1 106 ? -7.976 2.694 -2.667 1.00 97.38 106 LYS A N 1
ATOM 867 C CA . LYS A 1 106 ? -7.270 3.474 -3.681 1.00 97.38 106 LYS A CA 1
ATOM 868 C C . LYS A 1 106 ? -6.448 2.545 -4.558 1.00 97.38 106 LYS A C 1
ATOM 870 O O . LYS A 1 106 ? -5.472 1.946 -4.116 1.00 97.38 106 LYS A O 1
ATOM 875 N N . ASN A 1 107 ? -6.836 2.469 -5.821 1.00 96.56 107 ASN A N 1
ATOM 876 C CA . ASN A 1 107 ? -6.094 1.787 -6.868 1.00 96.56 107 ASN A CA 1
ATOM 877 C C . ASN A 1 107 ? -5.681 2.847 -7.895 1.00 96.56 107 ASN A C 1
ATOM 879 O O . ASN A 1 107 ? -6.551 3.516 -8.454 1.00 96.56 107 ASN A O 1
ATOM 883 N N . LEU A 1 108 ? -4.376 3.054 -8.104 1.00 95.62 108 LEU A N 1
ATOM 884 C CA . LEU A 1 108 ? -3.899 4.055 -9.075 1.00 95.62 108 LEU A CA 1
ATOM 885 C C . LEU A 1 108 ? -4.190 3.643 -10.527 1.00 95.62 108 LEU A C 1
ATOM 887 O O . LEU A 1 108 ? -4.240 4.496 -11.414 1.00 95.62 108 LEU A O 1
ATOM 891 N N . GLY A 1 109 ? -4.424 2.352 -10.758 1.00 94.00 109 GLY A N 1
ATOM 892 C CA . GLY A 1 109 ? -4.805 1.790 -12.040 1.00 94.00 109 GLY A CA 1
ATOM 893 C C . GLY A 1 109 ? -3.647 1.680 -13.030 1.00 94.00 109 GLY A C 1
ATOM 894 O O . GLY A 1 109 ? -2.541 2.184 -12.837 1.00 94.00 109 GLY A O 1
ATOM 895 N N . ARG A 1 110 ? -3.918 1.009 -14.153 1.00 91.50 110 ARG A N 1
ATOM 896 C CA . ARG A 1 110 ? -2.915 0.760 -15.203 1.00 91.50 110 ARG A CA 1
ATOM 897 C C . ARG A 1 110 ? -2.400 2.039 -15.863 1.00 91.50 110 ARG A C 1
ATOM 899 O O . ARG A 1 110 ? -1.274 2.055 -16.343 1.00 91.50 110 ARG A O 1
ATOM 906 N N . ASP A 1 111 ? -3.184 3.115 -15.869 1.00 92.50 111 ASP A N 1
ATOM 907 C CA . ASP A 1 111 ? -2.741 4.400 -16.420 1.00 92.50 111 ASP A CA 1
ATOM 908 C C . ASP A 1 111 ? -1.628 5.049 -15.595 1.00 92.50 111 ASP A C 1
ATOM 910 O O . ASP A 1 111 ? -0.856 5.844 -16.130 1.00 92.50 111 ASP A O 1
ATOM 914 N N . PHE A 1 112 ? -1.496 4.692 -14.316 1.00 92.81 112 PHE A N 1
ATOM 915 C CA . PHE A 1 112 ? -0.359 5.123 -13.513 1.00 92.81 112 PHE A CA 1
ATOM 916 C C . PHE A 1 112 ? 0.950 4.476 -13.970 1.00 92.81 112 PHE A C 1
ATOM 918 O O . PHE A 1 112 ? 1.979 5.141 -13.950 1.00 92.81 112 PHE A O 1
ATOM 925 N N . LEU A 1 113 ? 0.909 3.233 -14.463 1.00 90.19 113 LEU A N 1
ATOM 926 C CA . LEU A 1 113 ? 2.097 2.528 -14.958 1.00 90.19 113 LEU A CA 1
ATOM 927 C C . LEU A 1 113 ? 2.748 3.232 -16.154 1.00 90.19 113 LEU A C 1
ATOM 929 O O . LEU A 1 113 ? 3.946 3.112 -16.353 1.00 90.19 113 LEU A O 1
ATOM 933 N N . LYS A 1 114 ? 1.974 4.001 -16.930 1.00 89.06 114 LYS A N 1
ATOM 934 C CA . LYS A 1 114 ? 2.479 4.811 -18.053 1.00 89.06 114 LYS A CA 1
ATOM 935 C C . LYS A 1 114 ? 3.278 6.042 -17.602 1.00 89.06 114 LYS A C 1
ATOM 937 O O . LYS A 1 114 ? 3.843 6.732 -18.442 1.00 89.06 114 LYS A O 1
ATOM 942 N N . LYS A 1 115 ? 3.230 6.375 -16.308 1.00 86.50 115 LYS A N 1
ATOM 943 C CA . LYS A 1 115 ? 3.904 7.528 -15.686 1.00 86.50 115 LYS A CA 1
ATOM 944 C C . LYS A 1 115 ? 5.128 7.111 -14.863 1.00 86.50 115 LYS A C 1
ATOM 946 O O . LYS A 1 115 ? 5.683 7.961 -14.160 1.00 86.50 115 LYS A O 1
ATOM 951 N N . LEU A 1 116 ? 5.426 5.812 -14.844 1.00 84.38 116 LEU A N 1
ATOM 952 C CA . LEU A 1 116 ? 6.597 5.254 -14.184 1.00 84.38 116 LEU A CA 1
ATOM 953 C C . LEU A 1 116 ? 7.822 5.422 -15.067 1.00 84.38 116 LEU A C 1
ATOM 955 O O . LEU A 1 116 ? 7.659 5.297 -16.301 1.00 84.38 116 LEU A O 1
#

Foldseek 3Di:
DQPPAAEEEEEEDQCVQVPQPDDLVRSLVVVVVVVVVCVVVRHPAYEYAYALNHPRPCCVVCVRYHYDDNPDQLLVLVVDLSSAHAEYEYQADPSQVSNDRYNYYYHVHPVVSVVD

Secondary structure (DSSP, 8-state):
------EEEEE---TTTTT-S--HHHHHHHHHHHHHHHHHTT--EEEEE--TT--S-HHHH-TTSEEE-TTS-GGGGGS-TT--EEEEEESS-THHHH--SEEEEEE--HHHHTT-

pLDDT: mean 93.1, std 8.79, range [36.31, 98.62]

Radius of gyration: 13.67 Å; chains: 1; bounding box: 28×28×43 Å

Sequence (116 aa):
MYNDKKKAIILTQPLISTGFDVSEERMVAIYQKFIDEAKEKGCEEIYFKEHPREDVEYEKHFPDSFFIPKLMPIEILNLDSNVAFDQAYTICSGSIDNLKNVNFRKNLGRDFLKKL